Protein AF-A0A8K0EUT4-F1 (afdb_monomer_lite)

pLDDT: mean 89.5, std 9.97, range [41.75, 98.06]

Radius of gyration: 14.78 Å; chains: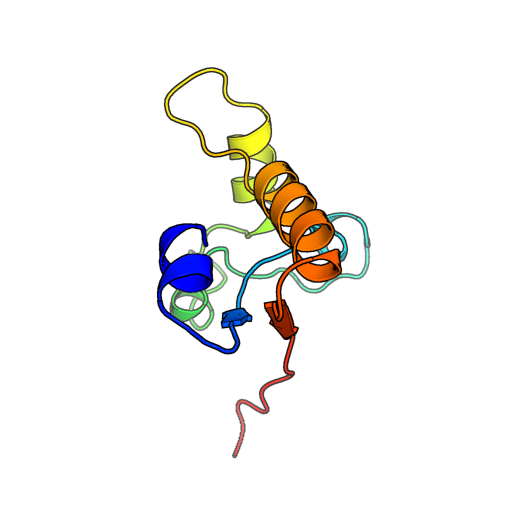 1; bounding box: 36×43×38 Å

Structure (mmCIF, N/CA/C/O backbone):
data_AF-A0A8K0EUT4-F1
#
_entry.id   AF-A0A8K0EUT4-F1
#
loop_
_atom_site.group_PDB
_atom_site.id
_atom_site.type_symbol
_atom_site.label_atom_id
_atom_site.label_alt_id
_atom_site.label_comp_id
_atom_site.label_asym_id
_atom_site.label_entity_id
_atom_site.label_seq_id
_atom_site.pdbx_PDB_ins_code
_atom_site.Cartn_x
_atom_site.Cartn_y
_atom_site.Cartn_z
_atom_site.occupancy
_atom_site.B_iso_or_equiv
_atom_site.auth_seq_id
_atom_site.auth_comp_id
_atom_site.auth_asym_id
_atom_site.auth_atom_id
_atom_site.pdbx_PDB_model_num
ATOM 1 N N . MET A 1 1 ? -10.490 2.505 3.756 1.00 88.56 1 MET A N 1
ATOM 2 C CA . MET A 1 1 ? -10.099 2.216 5.154 1.00 88.56 1 MET A CA 1
ATOM 3 C C . MET A 1 1 ? -11.026 2.874 6.165 1.00 88.56 1 MET A C 1
ATOM 5 O O . MET A 1 1 ? -11.637 2.134 6.915 1.00 88.56 1 MET A O 1
ATOM 9 N N . ILE A 1 2 ? -11.201 4.203 6.140 1.00 93.12 2 ILE A N 1
ATOM 10 C CA . ILE A 1 2 ? -12.042 4.942 7.110 1.00 93.12 2 ILE A CA 1
ATOM 11 C C . ILE A 1 2 ? -13.466 4.377 7.216 1.00 93.12 2 ILE A C 1
ATOM 13 O O . ILE A 1 2 ? -13.933 4.065 8.298 1.00 93.12 2 ILE A O 1
ATOM 17 N N . LEU A 1 3 ? -14.156 4.168 6.091 1.00 96.12 3 LEU A N 1
ATOM 18 C CA . LEU A 1 3 ? -15.527 3.650 6.145 1.00 96.12 3 LEU A CA 1
ATOM 19 C C . LEU A 1 3 ? -15.612 2.263 6.812 1.00 96.12 3 LEU A C 1
ATOM 21 O O . LEU A 1 3 ? -16.530 1.996 7.576 1.00 96.12 3 LEU A O 1
ATOM 25 N N . ALA A 1 4 ? -14.639 1.388 6.551 1.00 96.81 4 ALA A N 1
ATOM 26 C CA . ALA A 1 4 ? -14.624 0.043 7.116 1.00 96.81 4 ALA A CA 1
ATOM 27 C C . ALA A 1 4 ? -14.344 0.047 8.628 1.00 96.81 4 ALA A C 1
ATOM 29 O O . ALA A 1 4 ? -14.828 -0.839 9.323 1.00 96.81 4 ALA A O 1
ATOM 30 N N . THR A 1 5 ? -13.603 1.033 9.151 1.00 95.44 5 THR A N 1
ATOM 31 C CA . THR A 1 5 ? -13.373 1.152 10.601 1.00 95.44 5 THR A CA 1
ATOM 32 C C . THR A 1 5 ? -14.616 1.595 11.369 1.00 95.44 5 THR A C 1
ATOM 34 O O . THR A 1 5 ? -14.696 1.315 12.558 1.00 95.44 5 THR A O 1
ATOM 37 N N . GLU A 1 6 ? -15.580 2.233 10.700 1.00 95.69 6 GLU A N 1
ATOM 38 C CA . GLU A 1 6 ? -16.865 2.639 11.293 1.00 95.69 6 GLU A CA 1
ATOM 39 C C . GLU A 1 6 ? -17.954 1.563 11.155 1.00 95.69 6 GLU A C 1
ATOM 41 O O . GLU A 1 6 ? -18.891 1.516 11.945 1.00 95.69 6 GLU A O 1
ATOM 46 N N . MET A 1 7 ? -17.851 0.705 10.135 1.00 97.50 7 MET A N 1
ATOM 47 C CA . MET A 1 7 ? -18.922 -0.224 9.747 1.00 97.50 7 MET A CA 1
ATOM 48 C C . MET A 1 7 ? -18.655 -1.684 10.126 1.00 97.50 7 MET A C 1
ATOM 50 O O . MET A 1 7 ? -19.563 -2.509 10.037 1.00 97.50 7 MET A O 1
ATOM 54 N N . CYS A 1 8 ? -17.420 -2.044 10.478 1.00 97.50 8 CYS A N 1
ATOM 55 C CA . CYS A 1 8 ? -17.025 -3.437 10.677 1.00 97.50 8 CYS A CA 1
ATOM 56 C C . CYS A 1 8 ? -16.351 -3.650 12.035 1.00 97.50 8 CYS A C 1
ATOM 58 O O . CYS A 1 8 ? -15.465 -2.891 12.422 1.00 97.50 8 CYS A O 1
ATOM 60 N N . ASP A 1 9 ? -16.672 -4.765 12.700 1.00 97.69 9 ASP A N 1
ATOM 61 C CA . ASP A 1 9 ? -16.005 -5.169 13.947 1.00 97.69 9 ASP A CA 1
ATOM 62 C C . ASP A 1 9 ? -14.518 -5.502 13.744 1.00 97.69 9 ASP A C 1
ATOM 64 O O . ASP A 1 9 ? -13.702 -5.347 14.653 1.00 97.69 9 ASP A O 1
ATOM 68 N N . GLN A 1 10 ? -14.159 -6.000 12.557 1.00 97.56 10 GLN A N 1
ATOM 69 C CA . GLN A 1 10 ? -12.792 -6.330 12.165 1.00 97.56 10 GLN A CA 1
ATOM 70 C C . GLN A 1 10 ? -12.585 -6.051 10.675 1.00 97.56 10 GLN A C 1
ATOM 72 O O . GLN A 1 10 ? -13.421 -6.396 9.844 1.00 97.56 10 GLN A O 1
ATOM 77 N N . VAL A 1 11 ? -11.421 -5.499 10.332 1.00 98.00 11 VAL A N 1
ATOM 78 C CA . VAL A 1 11 ? -11.007 -5.230 8.952 1.00 98.00 11 VAL A CA 1
ATOM 79 C C . VAL A 1 11 ? -9.806 -6.110 8.604 1.00 98.00 11 VAL A C 1
ATOM 81 O O . VAL A 1 11 ? -8.785 -6.111 9.296 1.00 98.00 11 VAL A O 1
ATOM 84 N N . LYS A 1 12 ? -9.910 -6.870 7.513 1.00 97.38 12 LYS A N 1
ATOM 85 C CA . LYS A 1 12 ? -8.810 -7.672 6.960 1.00 97.38 12 LYS A CA 1
ATOM 86 C C . LYS A 1 12 ? -8.426 -7.101 5.603 1.00 97.38 12 LYS A C 1
ATOM 88 O O . LYS A 1 12 ? -9.269 -7.007 4.717 1.00 97.38 12 LYS A O 1
ATOM 93 N N . VAL A 1 13 ? -7.174 -6.688 5.465 1.00 97.00 13 VAL A N 1
ATOM 94 C CA . VAL A 1 13 ? -6.651 -6.014 4.275 1.00 97.00 13 VAL A CA 1
ATOM 95 C C . VAL A 1 13 ? -5.703 -6.956 3.545 1.00 97.00 13 VAL A C 1
ATOM 97 O O . VAL A 1 13 ? -4.794 -7.514 4.155 1.00 97.00 13 VAL A O 1
ATOM 100 N N . TYR A 1 14 ? -5.904 -7.088 2.238 1.00 94.50 14 TYR A N 1
ATOM 101 C CA . TYR A 1 14 ? -5.079 -7.870 1.318 1.00 94.50 14 TYR A CA 1
ATOM 102 C C . TYR A 1 14 ? -4.615 -6.963 0.175 1.00 94.50 14 TYR A C 1
ATOM 104 O O . TYR A 1 14 ? -5.286 -5.977 -0.130 1.00 94.50 14 TYR A O 1
ATOM 112 N N . GLY A 1 15 ? -3.486 -7.291 -0.457 1.00 91.75 15 GLY A N 1
ATOM 113 C CA . GLY A 1 15 ? -3.014 -6.584 -1.656 1.00 91.75 15 GLY A CA 1
ATOM 114 C C . GLY A 1 15 ? -2.590 -5.131 -1.417 1.00 91.75 15 GLY A C 1
ATOM 115 O O . GLY A 1 15 ? -2.646 -4.321 -2.334 1.00 91.75 15 GLY A O 1
ATOM 116 N N . MET A 1 16 ? -2.202 -4.784 -0.187 1.00 93.38 16 MET A N 1
ATOM 117 C CA . MET A 1 16 ? -1.719 -3.446 0.154 1.00 93.38 16 MET A CA 1
ATOM 118 C C . MET A 1 16 ? -0.236 -3.512 0.531 1.00 93.38 16 MET A C 1
ATOM 120 O O . MET A 1 16 ? 0.106 -3.928 1.642 1.00 93.38 16 MET A O 1
ATOM 124 N N . SER A 1 17 ? 0.625 -3.110 -0.404 1.00 91.06 17 SER A N 1
ATOM 125 C CA . SER A 1 17 ? 2.085 -3.157 -0.264 1.00 91.06 17 SER A CA 1
ATOM 126 C C . SER A 1 17 ? 2.589 -2.128 0.756 1.00 91.06 17 SER A C 1
ATOM 128 O O . SER A 1 17 ? 2.109 -0.994 0.808 1.00 91.06 17 SER A O 1
ATOM 130 N N . ASN A 1 18 ? 3.563 -2.518 1.583 1.00 88.44 18 ASN A N 1
ATOM 131 C CA . ASN A 1 18 ? 4.305 -1.618 2.480 1.00 88.44 18 ASN A CA 1
ATOM 132 C C . ASN A 1 18 ? 5.625 -1.122 1.856 1.00 88.44 18 ASN A C 1
ATOM 134 O O . ASN A 1 18 ? 6.370 -0.379 2.494 1.00 88.44 18 ASN A O 1
ATOM 138 N N . GLY A 1 19 ? 5.915 -1.528 0.614 1.00 87.44 19 GLY A N 1
ATOM 139 C CA . GLY A 1 19 ? 7.119 -1.142 -0.116 1.00 87.44 19 GLY A CA 1
ATOM 140 C C . GLY A 1 19 ? 8.402 -1.841 0.331 1.00 87.44 19 GLY A C 1
ATOM 141 O O . GLY A 1 19 ? 9.461 -1.524 -0.206 1.00 87.44 19 GLY A O 1
ATOM 142 N N . GLU A 1 20 ? 8.350 -2.790 1.271 1.00 87.62 20 GLU A N 1
ATOM 143 C CA . GLU A 1 20 ? 9.536 -3.560 1.673 1.00 87.62 20 GLU A CA 1
ATOM 144 C C . GLU A 1 20 ? 10.088 -4.377 0.502 1.00 87.62 20 GLU A C 1
ATOM 146 O O . GLU A 1 20 ? 11.294 -4.351 0.260 1.00 87.62 20 GLU A O 1
ATOM 151 N N . ASN A 1 21 ? 9.203 -4.981 -0.301 1.00 87.19 21 ASN A N 1
ATOM 152 C CA . ASN A 1 21 ? 9.572 -5.695 -1.527 1.00 87.19 21 ASN A CA 1
ATOM 153 C C . ASN A 1 21 ? 10.348 -4.800 -2.513 1.00 87.19 21 ASN A C 1
ATOM 155 O O . ASN A 1 21 ? 11.259 -5.256 -3.184 1.00 87.19 21 ASN A O 1
ATOM 159 N N . C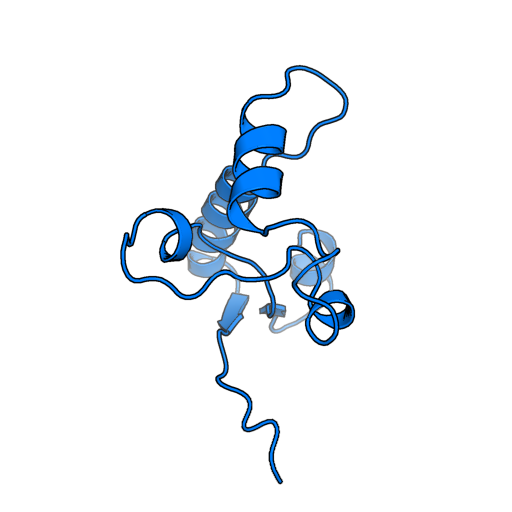YS A 1 22 ? 10.053 -3.499 -2.557 1.00 90.06 22 CYS A N 1
ATOM 160 C CA . CYS A 1 22 ? 10.727 -2.556 -3.454 1.00 90.06 22 CYS A CA 1
ATOM 161 C C . CYS A 1 22 ? 12.129 -2.141 -2.992 1.00 90.06 22 CYS A C 1
ATOM 163 O O . CYS A 1 22 ? 12.833 -1.445 -3.723 1.00 90.06 22 CYS A O 1
ATOM 165 N N . ARG A 1 23 ? 12.522 -2.502 -1.765 1.00 88.75 23 ARG A N 1
ATOM 166 C CA . ARG A 1 23 ? 13.846 -2.207 -1.199 1.00 88.75 23 ARG A CA 1
ATOM 167 C C . ARG A 1 23 ? 14.790 -3.402 -1.265 1.00 88.75 23 ARG A C 1
ATOM 169 O O . ARG A 1 23 ? 15.994 -3.209 -1.120 1.00 88.75 23 ARG A O 1
ATOM 176 N N . ASP A 1 24 ? 14.258 -4.607 -1.451 1.00 88.50 24 ASP A N 1
ATOM 177 C CA . ASP A 1 24 ? 15.054 -5.822 -1.567 1.00 88.50 24 ASP A CA 1
ATOM 178 C C . ASP A 1 24 ? 15.526 -6.006 -3.022 1.00 88.50 24 ASP A C 1
ATOM 180 O O . ASP A 1 24 ? 14.699 -6.180 -3.917 1.00 88.50 24 ASP A O 1
ATOM 184 N N . PRO A 1 25 ? 16.843 -5.990 -3.298 1.00 84.25 25 PRO A N 1
ATOM 185 C CA . PRO A 1 25 ? 17.363 -6.212 -4.647 1.00 84.25 25 PRO A CA 1
ATOM 186 C C . PRO A 1 25 ? 17.096 -7.626 -5.188 1.00 84.25 25 PRO A C 1
ATOM 188 O O . PRO A 1 25 ? 17.217 -7.834 -6.392 1.00 84.25 25 PRO A O 1
ATOM 191 N N . ASN A 1 26 ? 16.747 -8.588 -4.327 1.00 86.75 26 ASN A N 1
ATOM 192 C CA . ASN A 1 26 ? 16.413 -9.961 -4.713 1.00 86.75 26 ASN A CA 1
ATOM 193 C C . ASN A 1 26 ? 14.900 -10.213 -4.796 1.00 86.75 26 ASN A C 1
ATOM 195 O O . ASN A 1 26 ? 14.485 -11.343 -5.065 1.00 86.75 26 ASN A O 1
ATOM 199 N N . ALA A 1 27 ? 14.073 -9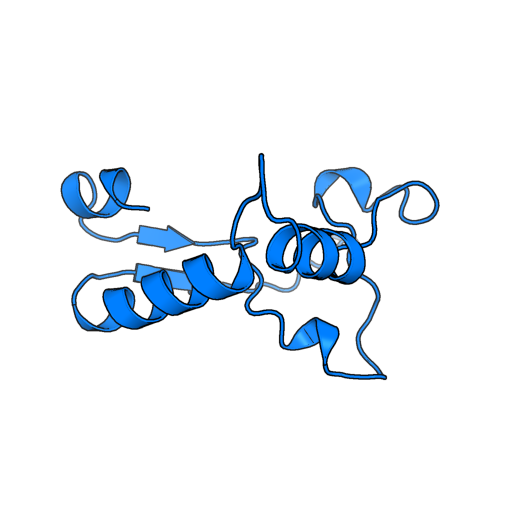.193 -4.552 1.00 83.25 27 ALA A N 1
ATOM 200 C CA . ALA A 1 27 ? 12.628 -9.317 -4.631 1.00 83.25 27 ALA A CA 1
ATOM 201 C C . ALA A 1 27 ? 12.162 -9.699 -6.039 1.00 83.25 27 ALA A C 1
ATOM 203 O O . ALA A 1 27 ? 12.638 -9.171 -7.048 1.00 83.25 27 ALA A O 1
ATOM 204 N N . TYR A 1 28 ? 11.163 -10.581 -6.108 1.00 82.0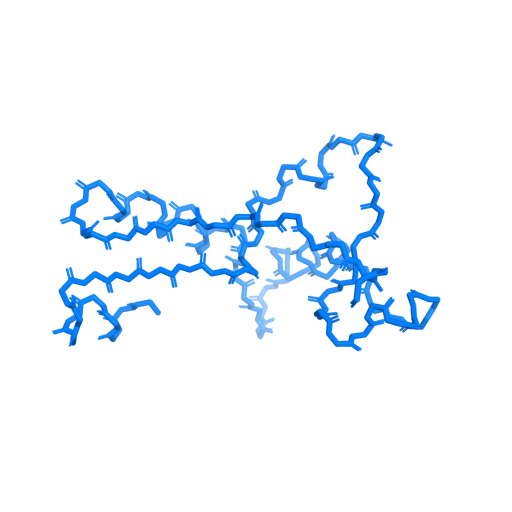6 28 TYR A N 1
ATOM 205 C CA . TYR A 1 28 ? 10.510 -10.879 -7.374 1.00 82.06 28 TYR A CA 1
ATOM 206 C C . TYR A 1 28 ? 9.674 -9.668 -7.832 1.00 82.06 28 TYR A C 1
ATOM 208 O O . TYR A 1 28 ? 8.921 -9.108 -7.024 1.00 82.06 28 TYR A O 1
ATOM 216 N N . PRO A 1 29 ? 9.757 -9.262 -9.114 1.00 82.75 29 PRO A N 1
ATOM 217 C CA . PRO A 1 29 ? 8.935 -8.182 -9.645 1.00 82.75 29 PRO A CA 1
ATOM 218 C C . PRO A 1 29 ? 7.439 -8.500 -9.530 1.00 82.75 29 PRO A C 1
ATOM 220 O O . PRO A 1 29 ? 6.961 -9.497 -10.068 1.00 82.75 29 PRO A O 1
ATOM 223 N N . ALA A 1 30 ? 6.686 -7.630 -8.860 1.00 87.69 30 ALA A N 1
ATOM 224 C CA . ALA A 1 30 ? 5.233 -7.726 -8.780 1.00 87.69 30 ALA A CA 1
ATOM 225 C C . ALA A 1 30 ? 4.570 -6.827 -9.834 1.00 87.69 30 ALA A C 1
ATOM 227 O O . ALA A 1 30 ? 5.029 -5.710 -10.092 1.00 87.69 30 ALA A O 1
ATOM 228 N N . ALA A 1 31 ? 3.470 -7.299 -10.425 1.00 91.62 31 ALA A N 1
ATOM 229 C CA . ALA A 1 31 ? 2.571 -6.440 -11.188 1.00 91.62 31 ALA A CA 1
ATOM 230 C C . ALA A 1 31 ? 1.830 -5.493 -10.236 1.00 91.62 31 ALA A C 1
ATOM 232 O O . ALA A 1 31 ? 1.413 -5.905 -9.156 1.00 91.62 31 ALA A O 1
ATOM 233 N N . TYR A 1 32 ? 1.623 -4.248 -10.661 1.00 91.69 32 TYR A N 1
ATOM 234 C CA . TYR A 1 32 ? 0.898 -3.235 -9.896 1.00 91.69 32 TYR A CA 1
ATOM 235 C C . TYR A 1 32 ? -0.543 -3.660 -9.589 1.00 91.69 32 TYR A C 1
ATOM 237 O O . TYR A 1 32 ? -1.029 -3.446 -8.480 1.00 91.69 32 TYR A O 1
ATOM 245 N N . HIS A 1 33 ? -1.212 -4.317 -10.540 1.00 91.56 33 HIS A N 1
ATOM 246 C CA . HIS A 1 33 ? -2.489 -4.975 -10.292 1.00 91.56 33 HIS A CA 1
ATOM 247 C C . HIS A 1 33 ? -2.344 -6.493 -10.332 1.00 91.56 33 HIS A C 1
ATOM 249 O O . HIS A 1 33 ? -1.691 -7.055 -11.211 1.00 91.56 33 HIS A O 1
ATOM 255 N N . TYR A 1 34 ? -3.036 -7.178 -9.421 1.00 87.31 34 TYR A N 1
ATOM 256 C CA . TYR A 1 34 ? -2.970 -8.637 -9.307 1.00 87.31 34 TYR A CA 1
ATOM 257 C C . TYR A 1 34 ? -3.475 -9.368 -10.564 1.00 87.31 34 TYR A C 1
ATOM 259 O O . TYR A 1 34 ? -2.972 -10.441 -10.893 1.00 87.31 34 TYR A O 1
ATOM 267 N N . PHE A 1 35 ? -4.446 -8.796 -11.279 1.00 86.69 35 PHE A N 1
ATOM 268 C CA . PHE A 1 35 ? -5.018 -9.389 -12.492 1.00 86.69 35 PHE A CA 1
ATOM 269 C C . PHE A 1 35 ? -4.125 -9.212 -13.728 1.00 86.69 35 PHE A C 1
ATOM 271 O O . PHE A 1 35 ? -4.304 -9.929 -14.704 1.00 86.69 35 PHE A O 1
ATOM 278 N N . ASP A 1 36 ? -3.127 -8.326 -13.677 1.00 87.50 36 ASP A N 1
ATOM 279 C CA . ASP A 1 36 ? -2.142 -8.170 -14.755 1.00 87.50 36 ASP A CA 1
ATOM 280 C C . ASP A 1 36 ? -1.000 -9.201 -14.636 1.00 87.50 36 ASP A C 1
ATOM 282 O O . ASP A 1 36 ? -0.100 -9.262 -15.474 1.00 87.50 36 ASP A O 1
ATOM 286 N N . SER A 1 37 ? -1.016 -10.032 -13.590 1.00 77.50 37 SER A N 1
ATOM 287 C CA . SER A 1 37 ? 0.102 -10.917 -13.258 1.00 77.50 37 SER A CA 1
ATOM 288 C C . SER A 1 37 ? 0.300 -12.095 -14.216 1.00 77.50 37 SER A C 1
ATOM 290 O O . SER A 1 37 ? 1.389 -12.665 -14.238 1.00 77.50 37 SER A O 1
ATOM 292 N N . ASP A 1 38 ? -0.700 -12.441 -15.028 1.00 75.81 38 ASP A N 1
ATOM 293 C CA . ASP A 1 38 ? -0.561 -13.445 -16.093 1.00 75.81 38 ASP A CA 1
ATOM 294 C C . ASP A 1 38 ? 0.169 -12.889 -17.323 1.00 75.81 38 ASP A C 1
ATOM 296 O O . ASP A 1 38 ? 0.615 -13.646 -18.184 1.00 75.81 38 ASP A O 1
ATOM 300 N N . ASN A 1 39 ? 0.336 -11.564 -17.397 1.00 77.88 39 ASN A N 1
ATOM 301 C CA . ASN A 1 39 ? 1.046 -10.896 -18.475 1.00 77.88 39 ASN A CA 1
ATOM 302 C C . ASN A 1 39 ? 2.030 -9.843 -17.946 1.00 77.88 39 ASN A C 1
ATOM 304 O O . ASN A 1 39 ? 1.994 -8.666 -18.317 1.00 77.88 39 ASN A O 1
ATOM 308 N N . ILE A 1 40 ? 2.935 -10.296 -17.070 1.00 70.44 40 ILE A N 1
ATOM 309 C CA . ILE A 1 40 ? 3.909 -9.456 -16.357 1.00 70.44 40 ILE A CA 1
ATOM 310 C C . ILE A 1 40 ? 4.739 -8.557 -17.293 1.00 70.44 40 ILE A C 1
ATOM 312 O O . ILE A 1 40 ? 5.176 -7.487 -16.890 1.00 70.44 40 ILE A O 1
ATOM 316 N N . THR A 1 41 ? 4.940 -8.964 -18.552 1.00 75.94 41 THR A N 1
ATOM 317 C CA . THR A 1 41 ? 5.728 -8.219 -19.545 1.00 75.94 41 THR A CA 1
ATOM 318 C C . THR A 1 41 ? 5.071 -6.902 -19.967 1.00 75.94 41 THR A C 1
ATOM 320 O O . THR A 1 41 ? 5.782 -5.951 -20.280 1.00 75.94 41 THR A O 1
ATOM 323 N N . TYR A 1 42 ? 3.735 -6.829 -19.971 1.00 78.44 42 TYR A N 1
ATOM 324 C CA . TYR A 1 42 ? 2.989 -5.596 -20.270 1.00 78.44 42 TYR A CA 1
ATOM 325 C C . TYR A 1 42 ? 2.367 -4.959 -19.024 1.00 78.44 42 TYR A C 1
ATOM 327 O O . TYR A 1 42 ? 1.891 -3.824 -19.085 1.00 78.44 42 TYR A O 1
ATOM 335 N N . ALA A 1 43 ? 2.370 -5.675 -17.899 1.00 85.81 43 ALA A N 1
ATOM 336 C CA . ALA A 1 43 ? 1.929 -5.148 -16.624 1.00 85.81 43 ALA A CA 1
ATOM 337 C C . ALA A 1 43 ? 2.833 -3.995 -16.175 1.00 85.81 43 ALA A C 1
ATOM 339 O O . ALA A 1 43 ? 4.056 -4.028 -16.332 1.00 85.81 43 ALA A O 1
ATOM 340 N N . ARG A 1 44 ? 2.238 -2.978 -15.545 1.00 90.00 44 ARG A N 1
ATOM 341 C CA . ARG A 1 44 ? 3.039 -1.987 -14.822 1.00 90.00 44 ARG A CA 1
ATOM 342 C C . ARG A 1 44 ? 3.693 -2.656 -13.622 1.00 90.00 44 ARG A C 1
ATOM 344 O O . ARG A 1 44 ? 3.029 -3.393 -12.898 1.00 90.00 44 ARG A O 1
ATOM 351 N N . ASN A 1 45 ? 4.972 -2.381 -13.399 1.00 91.56 45 ASN A N 1
ATOM 352 C CA . ASN A 1 45 ? 5.672 -2.835 -12.206 1.00 91.56 45 ASN A CA 1
ATOM 353 C C . ASN A 1 45 ? 5.117 -2.110 -10.964 1.00 91.56 45 ASN A C 1
ATOM 355 O O . ASN A 1 45 ? 4.960 -0.888 -10.981 1.00 91.56 45 ASN A O 1
ATOM 359 N N . GLU A 1 46 ? 4.818 -2.858 -9.895 1.00 93.31 46 GLU A N 1
ATOM 360 C CA . GLU A 1 46 ? 4.264 -2.313 -8.647 1.00 93.31 46 GLU A CA 1
ATOM 361 C C . GLU A 1 46 ? 5.156 -1.210 -8.071 1.00 93.31 46 GLU A C 1
ATOM 363 O O . GLU A 1 46 ? 4.684 -0.116 -7.761 1.00 93.31 46 GLU A O 1
ATOM 368 N N . CYS A 1 47 ? 6.456 -1.479 -7.960 1.00 93.19 47 CYS A N 1
ATOM 369 C CA . CYS A 1 47 ? 7.401 -0.573 -7.328 1.00 93.19 47 CYS A CA 1
ATOM 370 C C . CYS A 1 47 ? 7.595 0.711 -8.131 1.00 93.19 47 CYS A C 1
ATOM 372 O O . CYS A 1 47 ? 7.680 1.786 -7.536 1.00 93.19 47 CYS A O 1
ATOM 374 N N . ASP A 1 48 ? 7.631 0.629 -9.461 1.00 93.38 48 ASP A N 1
ATOM 375 C CA . ASP A 1 48 ? 7.735 1.814 -10.315 1.00 93.38 48 ASP A CA 1
ATOM 376 C C . ASP A 1 48 ? 6.490 2.702 -10.204 1.00 93.38 48 ASP A C 1
ATOM 378 O O . ASP A 1 48 ? 6.613 3.921 -10.054 1.00 93.38 48 ASP A O 1
ATOM 382 N N . GLU A 1 49 ? 5.293 2.105 -10.214 1.00 93.69 49 GLU A N 1
ATOM 383 C CA . GLU A 1 49 ? 4.037 2.849 -10.081 1.00 93.69 49 GLU A CA 1
ATOM 384 C C . GLU A 1 49 ? 3.933 3.505 -8.699 1.00 93.69 49 GLU A C 1
ATOM 386 O O . GLU A 1 49 ? 3.693 4.712 -8.611 1.00 93.69 49 GLU A O 1
ATOM 391 N N . TYR A 1 50 ? 4.186 2.758 -7.619 1.00 94.62 50 TYR A N 1
ATOM 392 C CA . TYR A 1 50 ? 4.108 3.302 -6.262 1.00 94.62 50 TYR A CA 1
ATOM 393 C C . TYR A 1 50 ? 5.134 4.420 -6.043 1.00 94.62 50 TYR A C 1
ATOM 395 O O . TYR A 1 50 ? 4.780 5.500 -5.570 1.00 94.62 50 TYR A O 1
ATOM 403 N N . ASN A 1 51 ? 6.396 4.214 -6.438 1.00 93.81 51 ASN A N 1
ATOM 404 C CA . ASN A 1 51 ? 7.430 5.245 -6.322 1.00 93.81 51 ASN A CA 1
ATOM 405 C C . ASN A 1 51 ? 7.126 6.479 -7.181 1.00 93.81 51 ASN A C 1
ATOM 407 O O . ASN A 1 51 ? 7.443 7.603 -6.783 1.00 93.81 51 ASN A O 1
ATOM 411 N N . GLY A 1 52 ? 6.549 6.281 -8.368 1.00 94.50 52 GLY A N 1
ATOM 412 C CA . GLY A 1 52 ? 6.116 7.364 -9.242 1.00 94.50 52 GLY A CA 1
ATOM 413 C C . GLY A 1 52 ? 5.008 8.195 -8.601 1.00 94.50 52 GLY A C 1
ATOM 414 O O . GLY A 1 52 ? 5.100 9.424 -8.570 1.00 94.50 52 GLY A O 1
ATOM 415 N N . MET A 1 53 ? 3.994 7.535 -8.041 1.00 95.44 53 MET A N 1
ATOM 416 C CA . MET A 1 53 ? 2.860 8.193 -7.394 1.00 95.44 53 MET A CA 1
ATOM 417 C C . MET A 1 53 ? 3.275 8.916 -6.107 1.00 95.44 53 MET A C 1
ATOM 419 O O . MET A 1 53 ? 2.885 10.069 -5.931 1.00 95.44 53 MET A O 1
ATOM 423 N N . GLU A 1 54 ? 4.197 8.369 -5.304 1.00 94.38 54 GLU A N 1
ATOM 424 C CA . GLU A 1 54 ? 4.692 9.067 -4.101 1.00 94.38 54 GLU A CA 1
ATOM 425 C C . GLU A 1 54 ? 5.416 10.383 -4.407 1.00 94.38 54 GLU A C 1
ATOM 427 O O . GLU A 1 54 ? 5.462 11.267 -3.552 1.00 94.38 54 GLU A O 1
ATOM 432 N N . LYS A 1 55 ? 5.988 10.532 -5.607 1.00 94.31 55 LYS A N 1
ATOM 433 C CA . LYS A 1 55 ? 6.772 11.717 -5.995 1.00 94.31 55 LYS A CA 1
ATOM 434 C C . LYS A 1 55 ? 5.958 12.778 -6.730 1.00 94.31 55 LYS A C 1
ATOM 436 O O . LYS A 1 55 ? 6.375 13.931 -6.780 1.00 94.31 55 LYS A O 1
ATOM 441 N N . ARG A 1 56 ? 4.820 12.415 -7.327 1.00 95.50 56 ARG A N 1
ATOM 442 C CA . ARG A 1 56 ? 3.993 13.349 -8.109 1.00 95.50 56 ARG A CA 1
ATOM 443 C C . ARG A 1 56 ? 3.378 14.432 -7.227 1.00 95.50 56 ARG A C 1
ATOM 445 O O . ARG A 1 56 ? 2.931 14.160 -6.118 1.00 95.50 56 ARG A O 1
ATOM 452 N N . GLU A 1 57 ? 3.316 15.663 -7.716 1.00 92.56 57 GLU A N 1
ATOM 453 C CA . GLU A 1 57 ? 2.776 16.788 -6.935 1.00 92.56 57 GLU A CA 1
ATOM 454 C C . GLU A 1 57 ? 1.247 16.891 -6.991 1.00 92.56 57 GLU A C 1
ATOM 456 O O . GLU A 1 57 ? 0.628 17.359 -6.039 1.00 92.56 57 GLU A O 1
ATOM 461 N N . LYS A 1 58 ? 0.637 16.463 -8.101 1.00 93.31 58 LYS A N 1
ATOM 462 C CA . LYS A 1 58 ? -0.803 16.570 -8.371 1.00 93.31 58 LYS A CA 1
ATOM 463 C C . LYS A 1 58 ? -1.354 15.240 -8.868 1.00 93.31 58 LYS A C 1
ATOM 465 O O . LYS A 1 58 ? -0.599 14.439 -9.418 1.00 93.31 58 LYS A O 1
ATOM 470 N N . ASP A 1 59 ? -2.657 15.046 -8.665 1.00 89.69 59 ASP A N 1
ATOM 471 C CA . ASP A 1 59 ? -3.420 13.868 -9.103 1.00 89.69 59 ASP A CA 1
ATOM 472 C C . ASP A 1 59 ? -2.734 12.544 -8.730 1.00 89.69 59 ASP A C 1
ATOM 474 O O . ASP A 1 59 ? -2.605 11.620 -9.533 1.00 89.69 59 ASP A O 1
ATOM 478 N N . ALA A 1 60 ? -2.233 12.488 -7.495 1.00 92.81 60 ALA A N 1
ATOM 479 C CA . ALA A 1 60 ? -1.409 11.402 -6.999 1.00 92.81 60 ALA A CA 1
ATOM 480 C C . ALA A 1 60 ? -1.934 10.883 -5.668 1.00 92.81 60 ALA A C 1
ATOM 482 O O . ALA A 1 60 ? -2.357 11.649 -4.799 1.00 92.81 60 ALA A O 1
ATOM 483 N N . HIS A 1 61 ? -1.843 9.571 -5.512 1.00 94.75 61 HIS A N 1
ATOM 484 C CA . HIS A 1 61 ? -1.970 8.928 -4.218 1.00 94.75 61 HIS A CA 1
ATOM 485 C C . HIS A 1 61 ? -0.629 8.899 -3.506 1.00 94.75 61 HIS A C 1
ATOM 487 O O . HIS A 1 61 ? 0.423 9.081 -4.125 1.00 94.75 61 HIS A O 1
ATOM 493 N N . ARG A 1 62 ? -0.693 8.681 -2.192 1.00 95.00 62 ARG A N 1
ATOM 494 C CA . ARG A 1 62 ? 0.489 8.473 -1.366 1.00 95.00 62 ARG A CA 1
ATOM 495 C C . ARG A 1 62 ? 0.496 7.045 -0.834 1.00 95.00 62 ARG A C 1
ATOM 497 O O . ARG A 1 62 ? 0.350 6.855 0.364 1.00 95.00 62 ARG A O 1
ATOM 504 N N . PHE A 1 63 ? 0.586 6.037 -1.698 1.00 94.50 63 PHE A N 1
ATOM 505 C CA . PHE A 1 63 ? 0.317 4.637 -1.355 1.00 94.50 63 PHE A CA 1
ATOM 506 C C . PHE A 1 63 ? 1.143 4.109 -0.171 1.00 94.50 63 PHE A C 1
ATOM 508 O O . PHE A 1 63 ? 0.578 3.532 0.762 1.00 94.50 63 PHE A O 1
ATOM 515 N N . PHE A 1 64 ? 2.463 4.333 -0.150 1.00 93.88 64 PHE A N 1
ATOM 516 C CA . PHE A 1 64 ? 3.309 3.897 0.973 1.00 93.88 64 PHE A CA 1
ATOM 517 C C . PHE A 1 64 ? 2.993 4.686 2.248 1.00 93.88 64 PHE A C 1
ATOM 519 O O . PHE A 1 64 ? 2.982 4.143 3.360 1.00 93.88 64 PHE A O 1
ATOM 526 N N . THR A 1 65 ? 2.706 5.976 2.092 1.00 94.75 65 THR A N 1
ATOM 527 C CA . THR A 1 65 ? 2.357 6.853 3.213 1.00 94.75 65 THR A CA 1
ATOM 528 C C . THR A 1 65 ? 1.000 6.472 3.812 1.00 94.75 65 THR A C 1
ATOM 530 O O . THR A 1 65 ? 0.871 6.340 5.028 1.00 94.75 65 THR A O 1
ATOM 533 N N . GLU A 1 66 ? -0.002 6.232 2.969 1.00 95.69 66 GLU A N 1
ATOM 534 C CA . GLU A 1 66 ? -1.344 5.769 3.317 1.00 95.69 66 GLU A CA 1
ATOM 535 C C . GLU A 1 66 ? -1.264 4.429 4.055 1.00 95.69 66 GLU A C 1
ATOM 537 O O . GLU A 1 66 ? -1.815 4.305 5.151 1.00 95.69 66 GLU A O 1
ATOM 542 N N . LYS A 1 67 ? -0.486 3.462 3.540 1.00 95.56 67 LYS A N 1
ATOM 543 C CA . LYS A 1 67 ? -0.226 2.193 4.237 1.00 95.56 67 LYS A CA 1
ATOM 544 C C . LYS A 1 67 ? 0.343 2.418 5.636 1.00 95.56 67 LYS A C 1
ATOM 546 O O . LYS A 1 67 ? -0.164 1.836 6.594 1.00 95.56 67 LYS A O 1
ATOM 551 N N . THR A 1 68 ? 1.337 3.297 5.772 1.00 95.69 68 THR A N 1
ATOM 552 C CA . THR A 1 68 ? 1.949 3.630 7.070 1.00 95.69 68 THR A CA 1
ATOM 553 C C . THR A 1 68 ? 0.925 4.225 8.045 1.00 95.69 68 THR A C 1
ATOM 555 O O . THR A 1 68 ? 0.937 3.915 9.239 1.00 95.69 68 THR A O 1
ATOM 558 N N . VAL A 1 69 ? 0.010 5.074 7.566 1.00 96.31 69 VAL A N 1
ATOM 559 C CA . VAL A 1 69 ? -1.088 5.610 8.387 1.00 96.31 69 VAL A CA 1
ATOM 560 C C . VAL A 1 69 ? -2.014 4.482 8.846 1.00 96.31 69 VAL A C 1
ATOM 562 O O . VAL A 1 69 ? -2.318 4.391 10.036 1.00 96.31 69 VAL A O 1
ATOM 565 N N . PHE A 1 70 ? -2.407 3.581 7.946 1.00 96.38 70 PHE A N 1
ATOM 566 C CA . PHE A 1 70 ? -3.300 2.470 8.283 1.00 96.38 70 PHE A CA 1
ATOM 567 C C . PHE A 1 70 ? -2.659 1.450 9.238 1.00 96.38 70 PHE A C 1
ATOM 569 O O . PHE A 1 70 ? -3.347 0.909 10.102 1.00 96.38 70 PHE A O 1
ATOM 576 N N . GLU A 1 71 ? -1.348 1.224 9.153 1.00 95.38 71 GLU A N 1
ATOM 577 C CA . GLU A 1 71 ? -0.594 0.434 10.140 1.00 95.38 71 GLU A CA 1
ATOM 578 C C . GLU A 1 71 ? -0.560 1.091 11.520 1.00 95.38 71 GLU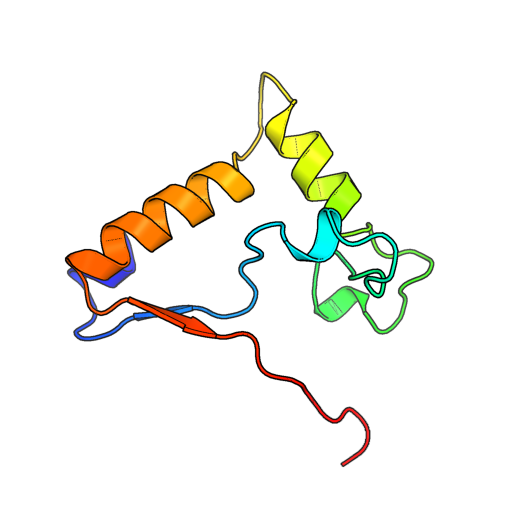 A C 1
ATOM 580 O O . GLU A 1 71 ? -0.637 0.422 12.546 1.00 95.38 71 GLU A O 1
ATOM 585 N N . ARG A 1 72 ? -0.472 2.421 11.590 1.00 96.56 72 ARG A N 1
ATOM 586 C CA . ARG A 1 72 ? -0.582 3.113 12.882 1.00 96.56 72 ARG A CA 1
ATOM 587 C C . ARG A 1 72 ? -1.984 2.963 13.460 1.00 96.56 72 ARG A C 1
ATOM 589 O O . ARG A 1 72 ? -2.122 2.776 14.665 1.00 96.56 72 ARG A O 1
ATOM 596 N N . TRP A 1 73 ? -3.010 2.998 12.614 1.00 96.94 73 TRP A N 1
ATOM 597 C CA . TRP A 1 73 ? -4.399 2.802 13.027 1.00 96.94 73 TRP A CA 1
ATOM 598 C C . TRP A 1 73 ? -4.692 1.382 13.501 1.00 96.94 73 TRP A C 1
ATOM 600 O O . TRP A 1 73 ? -5.531 1.218 14.381 1.00 96.94 73 TRP A O 1
ATOM 610 N N . SER A 1 74 ? -3.977 0.362 13.016 1.00 96.44 74 SER A N 1
ATOM 611 C CA . SER A 1 74 ? -4.166 -1.018 13.490 1.00 96.44 74 SER A CA 1
ATOM 612 C C . SER A 1 74 ? -3.805 -1.219 14.967 1.00 96.44 74 SER A C 1
ATOM 614 O O . SER A 1 74 ? -4.116 -2.258 15.539 1.00 96.44 74 SER A O 1
ATOM 616 N N . LYS A 1 75 ? -3.167 -0.231 15.608 1.00 96.06 75 LYS A N 1
ATOM 617 C CA . LYS A 1 75 ? -2.949 -0.208 17.063 1.00 96.06 75 LYS A CA 1
ATOM 618 C C . LYS A 1 75 ? -4.213 0.144 17.854 1.00 96.06 75 LYS A C 1
ATOM 620 O O . LYS A 1 75 ? -4.288 -0.173 19.035 1.00 96.06 75 LYS A O 1
ATOM 625 N N . TYR A 1 76 ? -5.173 0.809 17.215 1.00 95.50 76 TYR A N 1
ATOM 626 C CA . TYR A 1 76 ? -6.394 1.332 17.839 1.00 95.50 76 TYR A CA 1
ATOM 627 C C . TYR A 1 76 ? -7.666 0.687 17.277 1.00 95.50 76 TYR A C 1
ATOM 629 O O . TYR A 1 76 ? -8.681 0.622 17.963 1.00 95.50 76 TYR A O 1
ATOM 637 N N . HIS A 1 7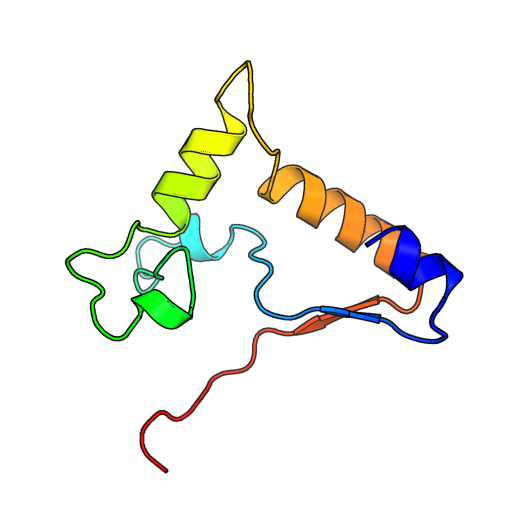7 ? -7.603 0.168 16.052 1.00 95.75 77 HIS A N 1
ATOM 638 C CA . HIS A 1 77 ? -8.687 -0.538 15.379 1.00 95.75 77 HIS A CA 1
ATOM 639 C C . HIS A 1 77 ? -8.273 -1.981 15.084 1.00 95.75 77 HIS A C 1
ATOM 641 O O . HIS A 1 77 ? -7.096 -2.261 14.861 1.00 95.75 77 HIS A O 1
ATOM 647 N N . LYS A 1 78 ? -9.243 -2.903 15.009 1.00 97.00 78 LYS A N 1
ATOM 648 C CA . LYS A 1 78 ? -9.009 -4.316 14.657 1.00 97.00 78 LYS A CA 1
ATOM 649 C C . LYS A 1 78 ? -8.737 -4.484 13.156 1.00 97.00 78 LYS A C 1
ATOM 651 O O . LYS A 1 78 ? -9.516 -5.103 12.435 1.00 97.00 78 LYS A O 1
ATOM 656 N N . ILE A 1 79 ? -7.633 -3.913 12.685 1.00 98.06 79 ILE A N 1
ATOM 657 C CA . ILE A 1 79 ? -7.161 -3.998 11.302 1.00 98.06 79 ILE A CA 1
ATOM 658 C C . ILE A 1 79 ? -6.026 -5.020 11.245 1.00 98.06 79 ILE A C 1
ATOM 660 O O . ILE A 1 79 ? -5.094 -4.965 12.041 1.00 98.06 79 ILE A O 1
ATOM 664 N N . THR A 1 80 ? -6.080 -5.940 10.287 1.00 97.44 80 THR A N 1
ATOM 665 C CA . THR A 1 80 ? -5.004 -6.913 10.040 1.00 97.44 80 THR A CA 1
ATOM 666 C C . THR A 1 80 ? -4.605 -6.890 8.573 1.00 97.44 80 THR A C 1
ATOM 668 O O . THR A 1 80 ? -5.476 -6.895 7.705 1.00 97.44 80 THR A O 1
ATOM 671 N N . PHE A 1 81 ? -3.301 -6.853 8.304 1.00 96.25 81 PHE A N 1
ATOM 672 C CA . PHE A 1 81 ? -2.746 -6.889 6.952 1.00 96.25 81 PHE A CA 1
ATOM 673 C C . PHE A 1 81 ? -2.246 -8.293 6.645 1.00 96.25 81 PHE A C 1
ATOM 675 O O . PHE A 1 81 ? -1.549 -8.893 7.461 1.00 96.25 81 PHE A O 1
ATOM 682 N N . HIS A 1 82 ? -2.606 -8.798 5.472 1.00 93.62 82 HIS A N 1
ATOM 683 C CA . HIS A 1 82 ? -2.314 -10.159 5.050 1.00 93.62 82 HIS A CA 1
ATOM 684 C C . HIS A 1 82 ? -1.537 -10.147 3.739 1.00 93.62 82 HIS A C 1
ATOM 686 O O . HIS A 1 82 ? -1.913 -9.459 2.788 1.00 93.62 82 HIS A O 1
ATOM 692 N N . PHE A 1 83 ? -0.488 -10.965 3.691 1.00 88.50 83 PHE A N 1
ATOM 693 C CA . PHE A 1 83 ? 0.316 -11.212 2.498 1.00 88.50 83 PHE A CA 1
ATOM 694 C C . PHE A 1 83 ? 0.410 -12.728 2.250 1.00 88.50 83 PHE A C 1
ATOM 696 O O . PHE A 1 83 ? 1.426 -13.347 2.564 1.00 88.50 83 PHE A O 1
ATOM 703 N N . PRO A 1 84 ? -0.691 -13.364 1.804 1.00 85.62 84 PRO A N 1
ATOM 704 C CA . PRO A 1 84 ? -0.710 -14.802 1.567 1.00 85.62 84 PRO A CA 1
ATOM 705 C C . PRO A 1 84 ? 0.130 -15.168 0.337 1.00 85.62 84 PRO A C 1
ATOM 707 O O . PRO A 1 84 ? 0.103 -14.466 -0.675 1.00 85.62 84 PRO A O 1
ATOM 710 N N . SER A 1 85 ? 0.825 -16.304 0.402 1.00 77.50 85 SER A N 1
ATOM 711 C CA . SER A 1 85 ? 1.342 -16.979 -0.785 1.00 77.50 85 SER A CA 1
ATOM 712 C C . SER A 1 85 ? 0.216 -17.780 -1.440 1.00 77.50 85 SER A C 1
ATOM 714 O O . SER A 1 85 ? -0.530 -18.489 -0.766 1.00 77.50 85 SER A O 1
ATOM 716 N N . TRP A 1 86 ? 0.087 -17.670 -2.761 1.00 69.31 86 TRP A N 1
ATOM 717 C CA . TRP A 1 86 ? -0.873 -18.455 -3.536 1.00 69.31 86 TRP A CA 1
ATOM 718 C C . TRP A 1 86 ? -0.115 -19.502 -4.346 1.00 69.31 86 TRP A C 1
ATOM 720 O O . TRP A 1 86 ? 0.735 -19.150 -5.166 1.00 69.31 86 TRP A O 1
ATOM 730 N N . ASN A 1 87 ? -0.433 -20.782 -4.147 1.00 64.94 87 ASN A N 1
ATOM 731 C CA . ASN A 1 87 ? -0.020 -21.822 -5.083 1.00 64.94 87 ASN A CA 1
ATOM 732 C C . ASN A 1 87 ? -0.889 -21.689 -6.336 1.00 64.94 87 ASN A C 1
ATOM 734 O O . ASN A 1 87 ? -2.071 -22.004 -6.303 1.00 64.94 87 ASN A O 1
ATOM 738 N N . ARG A 1 88 ? -0.315 -21.217 -7.449 1.00 56.38 88 ARG A N 1
ATOM 739 C CA . ARG A 1 88 ? -1.025 -21.117 -8.743 1.00 56.38 88 ARG A CA 1
ATOM 740 C C . ARG A 1 88 ? -1.246 -22.470 -9.442 1.00 56.38 88 ARG A C 1
ATOM 742 O O . ARG A 1 88 ? -1.709 -22.481 -10.576 1.00 56.38 88 ARG A O 1
ATOM 749 N N . TYR A 1 89 ? -0.878 -23.582 -8.807 1.00 55.47 89 TYR A N 1
ATOM 750 C CA . TYR A 1 89 ? -0.812 -24.911 -9.428 1.00 55.47 89 TYR A CA 1
ATOM 751 C C . TYR A 1 89 ? -1.613 -25.995 -8.685 1.00 55.47 89 TYR A C 1
ATOM 753 O O . TYR A 1 89 ? -1.287 -27.173 -8.814 1.00 55.47 89 TYR A O 1
ATOM 761 N N . GLU A 1 90 ? -2.645 -25.618 -7.928 1.00 41.75 90 GLU A N 1
ATOM 762 C CA . GLU A 1 90 ? -3.701 -26.546 -7.482 1.00 41.75 90 GLU A CA 1
ATOM 763 C C . GLU A 1 90 ? -5.014 -26.260 -8.212 1.00 41.75 90 GLU A C 1
ATOM 765 O O . GLU A 1 90 ? -5.369 -25.063 -8.331 1.00 41.75 90 GLU A O 1
#

Secondary structure (DSSP, 8-state):
-HHHHHH-S-EEEES---SSTTT-TTPPPPBSSGGGGGGTTTSPBHHHHHHHHHH-SSS---HHHHHHHHHHHTTTS-EEEE-----TT-

Organism: Branchiostoma lanceolatum (NCBI:txid7740)

Sequence (90 aa):
MILATEMCDQVKVYGMSNGENCRDPNAYPAAYHYFDSDNITYARNECDEYNGMEKREKDAHRFFTEKTVFERWSKYHKITFHFPSWNRYE

InterPro domains:
  IPR038578 GT29-like superfamiliy [G3DSA:3.90.1480.20] (1-85)

Foldseek 3Di:
DVVCQVVDLAAEDEPQDLCPLVVDPPRDFDFLDPVCRVPSVPGDTNNVQQVVLCPDPPPGDNRNVVVVVVVVCVVVGRYHYDDDDDDPPD